Protein AF-A0A0K0X9B5-F1 (afdb_monomer_lite)

Foldseek 3Di:
DDPPDDDDCVVVQADPVRHGDPVSVVVVVVVVVVCVVCVVVVVCPDPVNVVVVVVVVVVVVVVVVVVVVVVVVVVVVVDD

Organism: Mycolicibacterium goodii (NCBI:txid134601)

pLDDT: mean 88.09, std 13.43, range [38.62, 98.31]

Structure (mmCIF, N/CA/C/O backbone):
data_AF-A0A0K0X9B5-F1
#
_entry.id   AF-A0A0K0X9B5-F1
#
loop_
_atom_site.group_PDB
_atom_site.id
_atom_site.type_symbol
_atom_site.label_atom_id
_atom_site.label_alt_id
_atom_site.label_comp_id
_atom_site.label_asym_id
_atom_site.label_entity_id
_atom_site.label_seq_id
_atom_site.pdbx_PDB_ins_code
_atom_site.Cartn_x
_atom_site.Cartn_y
_atom_site.Cartn_z
_atom_site.occupancy
_atom_site.B_iso_or_equiv
_atom_site.auth_seq_id
_atom_site.auth_comp_id
_atom_site.auth_asym_id
_atom_site.auth_atom_id
_atom_site.pdbx_PDB_model_num
ATOM 1 N N . MET A 1 1 ? 29.297 18.248 -42.032 1.00 38.62 1 MET A N 1
ATOM 2 C CA . MET A 1 1 ? 28.427 17.074 -42.232 1.00 38.62 1 MET A CA 1
ATOM 3 C C . MET A 1 1 ? 28.256 16.444 -40.873 1.00 38.62 1 MET A C 1
ATOM 5 O O . MET A 1 1 ? 29.259 16.117 -40.257 1.00 38.62 1 MET A O 1
ATOM 9 N N . SER A 1 2 ? 27.026 16.445 -40.371 1.00 46.19 2 SER A N 1
ATOM 10 C CA . SER A 1 2 ? 26.667 15.885 -39.074 1.00 46.19 2 SER A CA 1
ATOM 11 C C . SER A 1 2 ? 26.880 14.378 -39.111 1.00 4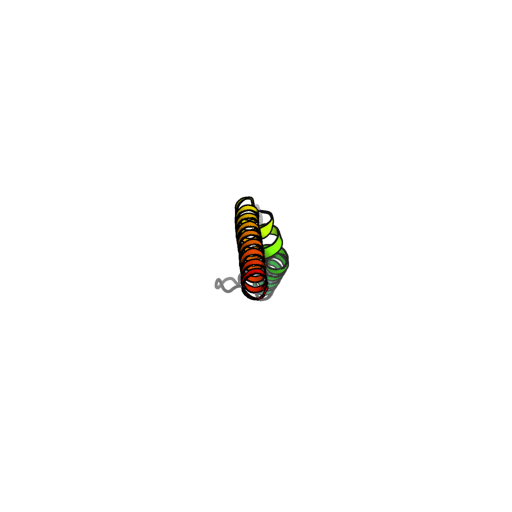6.19 2 SER A C 1
ATOM 13 O O . SER A 1 2 ? 26.269 13.703 -39.937 1.00 46.19 2 SER A O 1
ATOM 15 N N . ASP A 1 3 ? 27.753 13.873 -38.250 1.00 51.03 3 ASP A N 1
ATOM 16 C CA . ASP A 1 3 ? 27.844 12.446 -37.981 1.00 51.03 3 ASP A CA 1
ATOM 17 C C . ASP A 1 3 ? 26.672 12.085 -37.063 1.00 51.03 3 ASP A C 1
ATOM 19 O O . ASP A 1 3 ? 26.709 12.289 -35.852 1.00 51.03 3 ASP A O 1
ATOM 23 N N . GLN A 1 4 ? 25.558 11.680 -37.669 1.00 56.06 4 GLN A N 1
ATOM 24 C CA . GLN A 1 4 ? 24.450 11.062 -36.952 1.00 56.06 4 GLN A CA 1
ATOM 25 C C . GLN A 1 4 ? 24.817 9.585 -36.776 1.00 56.06 4 GLN A C 1
ATOM 27 O O . GLN A 1 4 ? 24.336 8.730 -37.516 1.00 56.06 4 GLN A O 1
ATOM 32 N N . THR A 1 5 ? 25.711 9.297 -35.830 1.00 56.38 5 THR A N 1
ATOM 33 C CA . THR A 1 5 ? 25.896 7.933 -35.328 1.00 56.38 5 THR A CA 1
ATOM 34 C C . THR A 1 5 ? 24.556 7.481 -34.734 1.00 56.38 5 THR A C 1
ATOM 36 O O . THR A 1 5 ? 23.970 8.174 -33.900 1.00 56.38 5 THR A O 1
ATOM 39 N N . ALA A 1 6 ? 24.005 6.381 -35.251 1.00 63.66 6 ALA A N 1
ATOM 40 C CA . ALA A 1 6 ? 22.805 5.760 -34.697 1.00 63.66 6 ALA A CA 1
ATOM 41 C C . ALA A 1 6 ? 23.109 5.260 -33.271 1.00 63.66 6 ALA A C 1
ATOM 43 O O . ALA A 1 6 ? 24.227 4.793 -33.051 1.00 63.66 6 ALA A O 1
ATOM 44 N N . PRO A 1 7 ? 22.167 5.362 -32.313 1.00 63.94 7 PRO A N 1
ATOM 45 C CA . PRO A 1 7 ? 22.408 4.889 -30.954 1.00 63.94 7 PRO A CA 1
ATOM 46 C C . PRO A 1 7 ? 22.718 3.391 -30.979 1.00 63.94 7 PRO A C 1
ATOM 48 O O . PRO A 1 7 ? 21.987 2.611 -31.596 1.00 63.94 7 PRO A O 1
ATOM 51 N N . GLU A 1 8 ? 23.811 3.002 -30.325 1.00 65.75 8 GLU A N 1
ATOM 52 C CA . GLU A 1 8 ? 24.193 1.601 -30.137 1.00 65.75 8 GLU A CA 1
ATOM 53 C C . GLU A 1 8 ? 23.036 0.844 -29.446 1.00 65.75 8 GLU A C 1
ATOM 55 O O . GLU A 1 8 ? 22.302 1.427 -28.640 1.00 65.75 8 GLU A O 1
ATOM 60 N N . PRO A 1 9 ? 22.838 -0.459 -29.717 1.00 64.38 9 PRO A N 1
ATOM 61 C CA . PRO A 1 9 ? 21.721 -1.235 -29.162 1.00 64.38 9 PRO A CA 1
ATOM 62 C C . PRO A 1 9 ? 21.651 -1.192 -27.625 1.00 64.38 9 PRO A C 1
ATOM 64 O O . PRO A 1 9 ? 20.566 -1.277 -27.044 1.00 64.38 9 PRO A O 1
ATOM 67 N N . GLU A 1 10 ? 22.787 -0.991 -26.956 1.00 63.25 10 GLU A N 1
ATOM 68 C CA . GLU A 1 10 ? 22.848 -0.829 -25.502 1.00 63.25 10 GLU A CA 1
ATOM 69 C C . GLU A 1 10 ? 22.196 0.474 -25.002 1.00 63.25 10 GLU A C 1
ATOM 71 O O . GLU A 1 10 ? 21.600 0.466 -23.929 1.00 63.25 10 GLU A O 1
ATOM 76 N N . GLU A 1 11 ? 22.195 1.558 -25.789 1.00 75.38 11 GLU A N 1
ATOM 77 C CA . GLU A 1 11 ? 21.543 2.828 -25.421 1.00 75.38 11 GLU A CA 1
ATOM 78 C C . GLU A 1 11 ? 20.016 2.761 -25.526 1.00 75.38 11 GLU A C 1
ATOM 80 O O . GLU A 1 11 ? 19.300 3.433 -24.783 1.00 75.38 11 GLU A O 1
ATOM 85 N N . THR A 1 12 ? 19.490 1.946 -26.444 1.00 85.62 12 THR A N 1
ATOM 86 C CA . THR A 1 12 ? 18.035 1.790 -26.606 1.00 85.62 12 THR A CA 1
ATOM 87 C C . THR A 1 12 ? 17.441 0.779 -25.624 1.00 85.62 12 THR A C 1
ATOM 89 O O . THR A 1 12 ? 16.229 0.769 -25.405 1.00 85.62 12 THR A O 1
ATOM 92 N N . GLY A 1 13 ? 18.278 -0.093 -25.049 1.00 89.94 13 GLY A N 1
ATOM 93 C CA . GLY A 1 13 ? 17.846 -1.244 -24.257 1.00 89.94 13 GLY A CA 1
ATOM 94 C C . GLY A 1 13 ? 17.275 -2.397 -25.093 1.00 89.94 13 GLY A C 1
ATOM 95 O O . GLY A 1 13 ? 16.758 -3.369 -24.536 1.00 89.94 13 GLY A O 1
ATOM 96 N N . TYR A 1 14 ? 17.368 -2.317 -26.423 1.00 92.50 14 TYR A N 1
ATOM 97 C CA . TYR A 1 14 ? 16.937 -3.350 -27.361 1.00 92.50 14 TYR A CA 1
ATOM 98 C C . TYR A 1 14 ? 18.034 -3.622 -28.395 1.00 92.50 14 TYR A C 1
ATOM 100 O O . TYR A 1 14 ? 18.702 -2.729 -28.902 1.00 92.50 14 TYR A O 1
ATOM 108 N N . THR A 1 15 ? 18.192 -4.892 -28.746 1.00 89.75 15 THR A N 1
ATOM 109 C CA . THR A 1 15 ? 18.979 -5.314 -29.910 1.00 89.75 15 THR A CA 1
ATOM 110 C C . THR A 1 15 ? 18.339 -4.816 -31.209 1.00 89.75 15 THR A C 1
ATOM 112 O O . THR A 1 15 ? 17.140 -4.538 -31.249 1.00 89.75 15 THR A O 1
ATOM 115 N N . GLU A 1 16 ? 19.098 -4.795 -32.307 1.00 87.69 16 GLU A N 1
ATOM 116 C CA . GLU A 1 16 ? 18.580 -4.427 -33.638 1.00 87.69 16 GLU A CA 1
ATOM 117 C C . GLU A 1 16 ? 17.384 -5.290 -34.083 1.00 87.69 16 GLU A C 1
ATOM 119 O O . GLU A 1 16 ? 16.497 -4.822 -34.794 1.00 87.69 16 GLU A O 1
ATOM 124 N N . GLY A 1 17 ? 17.314 -6.543 -33.618 1.00 89.69 17 GLY A N 1
ATOM 125 C CA . GLY A 1 17 ? 16.183 -7.449 -33.843 1.00 89.69 17 GLY A CA 1
ATOM 126 C C . GLY A 1 17 ? 14.954 -7.169 -32.967 1.00 89.69 17 GLY A C 1
ATOM 127 O O . GLY A 1 17 ? 14.007 -7.953 -32.986 1.00 89.69 17 GLY A O 1
ATOM 128 N N . GLY A 1 18 ? 14.968 -6.099 -32.166 1.00 91.44 18 GLY A N 1
ATOM 129 C CA . GLY A 1 18 ? 13.880 -5.714 -31.264 1.00 91.44 18 GLY A CA 1
ATOM 130 C C . GLY A 1 18 ? 13.782 -6.558 -29.989 1.00 91.44 18 GLY A C 1
ATOM 131 O O . GLY A 1 18 ? 12.796 -6.455 -29.260 1.00 91.44 18 GLY A O 1
ATOM 132 N N . VAL A 1 19 ? 14.779 -7.398 -29.695 1.00 94.69 19 VAL A N 1
ATOM 133 C CA . VAL A 1 19 ? 14.826 -8.186 -28.453 1.00 94.69 19 VAL A CA 1
ATOM 134 C C . VAL A 1 19 ? 15.440 -7.328 -27.343 1.00 94.69 19 VAL A C 1
ATOM 136 O O . VAL A 1 19 ? 16.526 -6.795 -27.571 1.00 94.69 19 VAL A O 1
ATOM 139 N N . PRO A 1 20 ? 14.809 -7.194 -26.160 1.00 93.56 20 PRO A N 1
ATOM 140 C CA . PRO A 1 20 ? 15.391 -6.468 -25.031 1.00 93.56 20 PRO A CA 1
ATOM 141 C C . PRO A 1 20 ? 16.772 -7.007 -24.647 1.00 93.56 20 PRO A C 1
ATOM 143 O O . PRO A 1 20 ? 16.978 -8.223 -24.626 1.00 93.56 20 PRO A O 1
ATOM 146 N N . THR A 1 21 ? 17.699 -6.119 -24.296 1.00 93.50 21 THR A N 1
ATOM 147 C CA . THR A 1 21 ? 18.994 -6.523 -23.737 1.00 93.50 21 THR A CA 1
ATOM 148 C C . THR A 1 21 ? 18.825 -7.042 -22.306 1.00 93.50 21 THR A C 1
ATOM 150 O O . THR A 1 21 ? 17.824 -6.777 -21.632 1.00 93.50 21 THR A O 1
ATOM 153 N N . PHE A 1 22 ? 19.811 -7.800 -21.818 1.00 93.88 22 PHE A N 1
ATOM 154 C CA . PHE A 1 22 ? 19.796 -8.289 -20.438 1.00 93.88 22 PHE A CA 1
ATOM 155 C C . PHE A 1 22 ? 19.750 -7.134 -19.429 1.00 93.88 22 PHE A C 1
ATOM 157 O O . PHE A 1 22 ? 18.960 -7.177 -18.485 1.00 93.88 22 PHE A O 1
ATOM 164 N N . ASP A 1 23 ? 20.535 -6.082 -19.663 1.00 93.88 23 ASP A N 1
ATOM 165 C CA . ASP A 1 23 ? 20.577 -4.916 -18.784 1.00 93.88 23 ASP A CA 1
ATOM 166 C C . ASP A 1 23 ? 19.232 -4.185 -18.728 1.00 93.88 23 ASP A C 1
ATOM 168 O O . ASP A 1 23 ? 18.772 -3.869 -17.632 1.00 93.88 23 ASP A O 1
ATOM 172 N N . ALA A 1 24 ? 18.539 -4.029 -19.862 1.00 93.81 24 ALA A N 1
ATOM 173 C CA . ALA A 1 24 ? 17.211 -3.416 -19.901 1.00 93.81 24 ALA A CA 1
ATOM 174 C C . ALA A 1 24 ? 16.161 -4.237 -19.133 1.00 93.81 24 ALA A C 1
ATOM 176 O O . ALA A 1 24 ? 15.289 -3.687 -18.455 1.00 93.81 24 ALA A O 1
ATOM 177 N N . VAL A 1 25 ? 16.230 -5.572 -19.207 1.00 96.06 25 VAL A N 1
ATOM 178 C CA . VAL A 1 25 ? 15.353 -6.444 -18.411 1.00 96.06 25 VAL A CA 1
ATOM 179 C C . VAL A 1 25 ? 15.686 -6.336 -16.925 1.00 96.06 25 VAL A C 1
ATOM 181 O O . VAL A 1 25 ? 14.763 -6.215 -16.117 1.00 96.06 25 VAL A O 1
ATOM 184 N N . ARG A 1 26 ? 16.973 -6.349 -16.559 1.00 95.94 26 ARG A N 1
ATOM 185 C CA . ARG A 1 26 ? 17.424 -6.208 -15.170 1.00 95.94 26 ARG A CA 1
ATOM 186 C C . ARG A 1 26 ? 16.946 -4.888 -14.569 1.00 95.94 26 ARG A C 1
ATOM 188 O O . ARG A 1 26 ? 16.261 -4.914 -13.551 1.00 95.94 26 ARG A O 1
ATOM 195 N N . GLU A 1 27 ? 17.221 -3.766 -15.227 1.00 95.44 27 GLU A N 1
ATOM 196 C CA . GLU A 1 27 ? 16.808 -2.433 -14.772 1.00 95.44 27 GLU A CA 1
ATOM 197 C C . GLU A 1 27 ? 15.285 -2.354 -14.586 1.00 95.44 27 GLU A C 1
ATOM 199 O O . GLU A 1 27 ? 14.779 -1.846 -13.582 1.00 95.44 27 GLU A O 1
ATOM 204 N N . LYS A 1 28 ? 14.522 -2.934 -15.521 1.00 95.31 28 LYS A N 1
ATOM 205 C CA . LYS A 1 28 ? 13.060 -2.998 -15.434 1.00 95.31 28 LYS A CA 1
ATOM 206 C C . LYS A 1 28 ? 12.574 -3.824 -14.244 1.00 95.31 28 LYS A C 1
ATOM 208 O O . LYS A 1 28 ? 11.562 -3.471 -13.634 1.00 95.31 28 LYS A O 1
ATOM 213 N N . VAL A 1 29 ? 13.243 -4.934 -13.931 1.00 96.94 29 VAL A N 1
ATOM 214 C CA . VAL A 1 29 ? 12.927 -5.763 -12.759 1.00 96.94 29 VAL A CA 1
ATOM 215 C C . VAL A 1 29 ? 13.248 -5.007 -11.475 1.00 96.94 29 VAL A C 1
ATOM 217 O O . VAL A 1 29 ? 12.387 -4.938 -10.603 1.00 96.94 29 VAL A O 1
ATOM 220 N N . GLU A 1 30 ? 14.422 -4.388 -11.382 1.00 96.44 30 GLU A N 1
ATOM 221 C CA . GLU A 1 30 ? 14.849 -3.606 -10.216 1.00 96.44 30 GLU A CA 1
ATOM 222 C C . GLU A 1 30 ? 13.916 -2.416 -9.959 1.00 96.44 30 GLU A C 1
ATOM 224 O O . GLU A 1 30 ? 13.440 -2.231 -8.839 1.00 96.44 30 GLU A O 1
ATOM 229 N N . THR A 1 31 ? 13.548 -1.678 -11.009 1.00 94.06 31 THR A N 1
ATOM 230 C CA . THR A 1 31 ? 12.607 -0.549 -10.928 1.00 94.06 31 THR A CA 1
ATOM 231 C C . THR A 1 31 ? 11.231 -0.994 -10.432 1.00 94.06 31 THR A C 1
ATOM 233 O O . THR A 1 31 ? 10.637 -0.372 -9.545 1.00 94.06 31 THR A O 1
ATOM 236 N N . ARG A 1 32 ? 10.706 -2.099 -10.980 1.00 93.94 32 ARG A N 1
ATOM 237 C CA . ARG A 1 32 ? 9.416 -2.661 -10.553 1.00 93.94 32 ARG A CA 1
ATOM 238 C C . ARG A 1 32 ? 9.471 -3.182 -9.130 1.00 93.94 32 ARG A C 1
ATOM 240 O O . ARG A 1 32 ? 8.515 -2.979 -8.393 1.00 93.94 32 ARG A O 1
ATOM 247 N N . TYR A 1 33 ? 10.562 -3.838 -8.754 1.00 93.88 33 TYR A N 1
ATOM 248 C CA . TYR A 1 33 ? 10.760 -4.337 -7.403 1.00 93.88 33 TYR A CA 1
ATOM 249 C C . TYR A 1 33 ? 10.804 -3.182 -6.397 1.00 93.88 33 TYR A C 1
ATOM 251 O O . TYR A 1 33 ? 10.030 -3.185 -5.445 1.00 93.88 33 TYR A O 1
ATOM 259 N N . GLY A 1 34 ? 11.615 -2.151 -6.654 1.00 91.50 34 GLY A N 1
ATOM 260 C CA . GLY A 1 34 ? 11.689 -0.958 -5.807 1.00 91.50 34 GLY A CA 1
ATOM 261 C C . GLY A 1 34 ? 10.337 -0.255 -5.662 1.00 91.50 34 GLY A C 1
ATOM 262 O O . GLY A 1 34 ? 9.944 0.110 -4.558 1.00 91.50 34 GLY A O 1
ATOM 263 N N . THR A 1 35 ? 9.577 -0.151 -6.756 1.00 89.69 35 THR A N 1
ATOM 264 C CA . THR A 1 35 ? 8.216 0.408 -6.729 1.00 89.69 35 THR A CA 1
ATOM 265 C C . THR A 1 35 ? 7.257 -0.473 -5.928 1.00 89.69 35 THR A C 1
ATOM 267 O O . THR A 1 35 ? 6.480 0.034 -5.124 1.00 89.69 35 THR A O 1
ATOM 270 N N . ALA A 1 36 ? 7.299 -1.794 -6.130 1.00 88.50 36 ALA A N 1
ATOM 271 C CA . ALA A 1 36 ? 6.410 -2.736 -5.459 1.00 88.50 36 ALA A CA 1
ATOM 272 C C . ALA A 1 36 ? 6.559 -2.667 -3.936 1.00 88.50 36 ALA A C 1
ATOM 274 O O . ALA A 1 36 ? 5.542 -2.650 -3.245 1.00 88.50 36 ALA A O 1
ATOM 275 N N . VAL A 1 37 ? 7.794 -2.545 -3.436 1.00 91.94 37 VAL A N 1
ATOM 276 C CA . VAL A 1 37 ? 8.093 -2.450 -1.997 1.00 91.94 37 VAL A CA 1
ATOM 277 C C . VAL A 1 37 ? 7.337 -1.298 -1.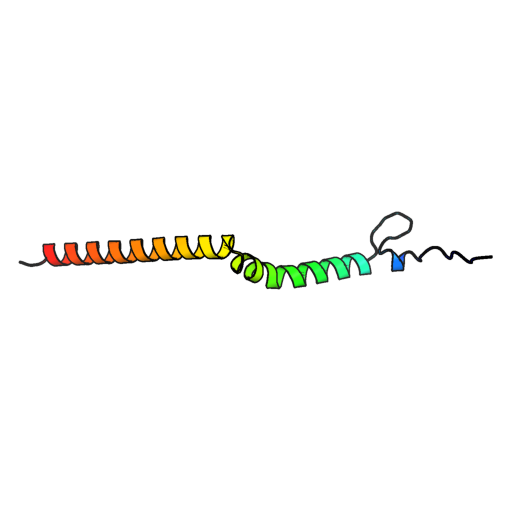316 1.00 91.94 37 VAL A C 1
ATOM 279 O O . VAL A 1 37 ? 6.826 -1.502 -0.223 1.00 91.94 37 VAL A O 1
ATOM 282 N N . GLY A 1 38 ? 7.206 -0.129 -1.956 1.00 87.75 38 GLY A N 1
ATOM 283 C CA . GLY A 1 38 ? 6.511 1.042 -1.382 1.00 87.75 38 GLY A CA 1
ATOM 284 C C . GLY A 1 38 ? 5.085 1.276 -1.894 1.00 87.75 38 GLY A C 1
ATOM 285 O O . GLY A 1 38 ? 4.387 2.175 -1.430 1.00 87.75 38 GLY A O 1
ATOM 286 N N . SER A 1 39 ? 4.630 0.494 -2.875 1.00 88.94 39 SER A N 1
ATOM 287 C CA . SER A 1 39 ? 3.358 0.756 -3.564 1.00 88.94 39 SER A CA 1
ATOM 288 C C . SER A 1 39 ? 2.129 0.663 -2.657 1.00 88.94 39 SER A C 1
ATOM 290 O O . SER A 1 39 ? 1.183 1.429 -2.837 1.00 88.94 39 SER A O 1
ATOM 292 N N . SER A 1 40 ? 2.138 -0.241 -1.674 1.00 84.88 40 SER A N 1
ATOM 293 C CA . SER A 1 40 ? 1.032 -0.404 -0.727 1.00 84.88 40 SER A CA 1
ATOM 294 C C . SER A 1 40 ? 0.902 0.777 0.228 1.00 84.88 40 SER A C 1
ATOM 296 O O . SER A 1 40 ? -0.216 1.176 0.536 1.00 84.88 40 SER A O 1
ATOM 298 N N . GLU A 1 41 ? 2.025 1.351 0.666 1.00 88.00 41 GLU A N 1
ATOM 299 C CA . GLU A 1 41 ? 2.041 2.523 1.550 1.00 88.00 41 GLU A CA 1
ATOM 300 C C . GLU A 1 41 ? 1.470 3.740 0.815 1.00 88.00 41 GLU A C 1
ATOM 302 O O . GLU A 1 41 ? 0.531 4.375 1.288 1.00 88.00 41 GLU A O 1
ATOM 307 N N . LEU A 1 42 ? 1.933 3.979 -0.417 1.00 89.31 42 LEU A N 1
ATOM 308 C CA . LEU A 1 42 ? 1.399 5.045 -1.267 1.00 89.31 42 LEU A CA 1
ATOM 309 C C . LEU A 1 42 ? -0.093 4.858 -1.571 1.00 89.31 42 LEU A C 1
ATOM 311 O O . LEU A 1 42 ? -0.848 5.828 -1.584 1.00 89.31 42 LEU A O 1
ATOM 315 N N . ALA A 1 43 ? -0.531 3.618 -1.813 1.00 87.81 43 ALA A N 1
ATOM 316 C CA . ALA A 1 43 ? -1.940 3.312 -2.041 1.00 87.81 43 ALA A CA 1
ATOM 317 C C . ALA A 1 43 ? -2.796 3.581 -0.791 1.00 87.81 43 ALA A C 1
ATOM 319 O O . ALA A 1 43 ? -3.899 4.117 -0.919 1.00 87.81 43 ALA A O 1
ATOM 320 N N . ALA A 1 44 ? -2.290 3.264 0.403 1.00 88.25 44 ALA A N 1
ATOM 321 C CA . ALA A 1 44 ? -2.967 3.539 1.669 1.00 88.25 44 ALA A CA 1
ATOM 322 C C . ALA A 1 44 ? -3.109 5.049 1.938 1.00 88.25 44 ALA A C 1
ATOM 324 O O . ALA A 1 44 ? -4.154 5.499 2.404 1.00 88.25 44 ALA A O 1
ATOM 325 N N . GLU A 1 45 ? -2.112 5.856 1.565 1.00 89.19 45 GLU A N 1
ATOM 326 C CA . GLU A 1 45 ? -2.130 7.313 1.766 1.00 89.19 45 GLU A CA 1
ATOM 327 C C . GLU A 1 45 ? -3.074 8.082 0.821 1.00 89.19 45 GLU A C 1
ATOM 329 O O . GLU A 1 45 ? -3.323 9.283 1.015 1.00 89.19 45 GLU A O 1
ATOM 334 N N . THR A 1 46 ? -3.641 7.414 -0.187 1.00 94.19 46 THR A N 1
ATOM 335 C CA . THR A 1 46 ? -4.654 8.018 -1.062 1.00 94.19 46 THR A CA 1
ATOM 336 C C . THR A 1 46 ? -5.941 8.356 -0.293 1.00 94.19 46 THR A C 1
ATOM 338 O O . THR A 1 46 ? -6.260 7.721 0.716 1.00 94.19 46 THR A O 1
ATOM 341 N N . PRO A 1 47 ? -6.738 9.344 -0.748 1.00 94.06 47 PRO A N 1
ATOM 342 C CA . PRO A 1 47 ? -8.052 9.613 -0.163 1.00 94.06 47 PRO A CA 1
ATOM 343 C C . PRO A 1 47 ? -8.970 8.383 -0.150 1.00 94.06 47 PRO A C 1
ATOM 345 O O . PRO A 1 47 ? -9.723 8.183 0.798 1.00 94.06 47 PRO A O 1
ATOM 348 N N . GLU A 1 48 ? -8.917 7.559 -1.193 1.00 93.94 48 GLU A N 1
ATOM 349 C CA . GLU A 1 48 ? -9.664 6.309 -1.301 1.00 93.94 48 GLU A CA 1
ATOM 350 C C . GLU A 1 48 ? -9.168 5.268 -0.292 1.00 93.94 48 GLU A C 1
ATOM 352 O O . GLU A 1 48 ? -9.992 4.658 0.387 1.00 93.94 48 GLU A O 1
ATOM 357 N N . GLY A 1 49 ? -7.846 5.111 -0.157 1.00 93.06 49 GLY A N 1
ATOM 358 C CA . GLY A 1 49 ? -7.212 4.224 0.822 1.00 93.06 49 GLY A CA 1
ATOM 359 C C . GLY A 1 49 ? -7.639 4.555 2.250 1.00 93.06 49 GLY A C 1
ATOM 360 O O . GLY A 1 49 ? -8.185 3.694 2.942 1.00 93.06 49 GLY A O 1
ATOM 361 N N . ARG A 1 50 ? -7.533 5.832 2.639 1.00 94.38 50 ARG A N 1
ATOM 362 C CA . ARG A 1 50 ? -7.992 6.310 3.953 1.00 94.38 50 ARG A CA 1
ATOM 363 C C . ARG A 1 50 ? -9.475 6.040 4.203 1.00 94.38 50 ARG A C 1
ATOM 365 O O . ARG A 1 50 ? -9.837 5.571 5.273 1.00 94.38 50 ARG A O 1
ATOM 372 N N . ARG A 1 51 ? -10.347 6.264 3.213 1.00 96.00 51 ARG A N 1
ATOM 373 C CA . ARG A 1 51 ? -11.790 5.981 3.354 1.00 96.00 51 ARG A CA 1
ATOM 374 C C . ARG A 1 51 ? -12.085 4.499 3.580 1.00 96.00 51 ARG A C 1
ATOM 376 O O . ARG A 1 51 ? -13.035 4.173 4.288 1.00 96.00 51 ARG A O 1
ATOM 383 N N . VAL A 1 52 ? -11.340 3.602 2.933 1.00 95.56 52 VAL A N 1
ATOM 384 C CA . VAL A 1 52 ? -11.502 2.153 3.132 1.00 95.56 52 VAL A CA 1
ATOM 385 C C . VAL A 1 52 ? -11.094 1.767 4.551 1.00 95.56 52 VAL A C 1
ATOM 387 O O . VAL A 1 52 ? -11.808 0.999 5.196 1.00 95.56 52 VAL A O 1
ATOM 390 N N . GLU A 1 53 ? -9.989 2.324 5.043 1.00 93.19 53 GLU A N 1
ATOM 391 C CA . GLU A 1 53 ? -9.513 2.108 6.409 1.00 93.19 53 GLU A CA 1
ATOM 392 C C . GLU A 1 53 ? -10.507 2.645 7.449 1.00 93.19 53 GLU A C 1
ATOM 394 O O . GLU A 1 53 ? -10.929 1.895 8.326 1.00 93.19 53 GLU A O 1
ATOM 399 N N . GLU A 1 54 ? -11.002 3.874 7.282 1.00 95.62 54 GLU A N 1
ATOM 400 C CA . GLU A 1 54 ? -12.037 4.467 8.142 1.00 95.62 54 GLU A CA 1
ATOM 401 C C . GLU A 1 54 ? -13.300 3.589 8.219 1.00 95.62 54 GLU A C 1
ATOM 403 O O . GLU A 1 54 ? -13.804 3.298 9.305 1.00 95.62 54 GLU A O 1
ATOM 408 N N . GLN A 1 55 ? -13.797 3.105 7.074 1.00 96.50 55 GLN A N 1
ATOM 409 C CA . GLN A 1 55 ? -14.957 2.205 7.036 1.00 96.50 55 GLN A CA 1
ATOM 410 C C . GLN A 1 55 ? -14.681 0.868 7.728 1.00 96.50 55 GLN A C 1
ATOM 412 O O . GLN A 1 55 ? -15.580 0.279 8.335 1.00 96.50 55 GLN A O 1
ATOM 417 N N . PHE A 1 56 ? -13.460 0.347 7.606 1.00 96.19 56 PHE A N 1
ATOM 418 C CA . PHE A 1 56 ? -13.063 -0.874 8.290 1.00 96.19 56 PHE A CA 1
ATOM 419 C C . PHE A 1 56 ? -13.039 -0.662 9.808 1.00 96.19 56 PHE A C 1
ATOM 421 O O . PHE A 1 56 ? -13.648 -1.447 10.537 1.00 96.19 56 PHE A O 1
ATOM 428 N N . GLU A 1 57 ? -12.423 0.418 10.288 1.00 97.44 57 GLU A N 1
ATOM 429 C CA . GLU A 1 57 ? -12.392 0.767 11.710 1.00 97.44 57 GLU A CA 1
ATOM 430 C C . GLU A 1 57 ? -13.792 0.974 12.297 1.00 97.44 57 GLU A C 1
ATOM 432 O O . GLU A 1 57 ? -14.088 0.481 13.390 1.00 97.44 57 GLU A O 1
ATOM 437 N N . GLU A 1 58 ? -14.679 1.656 11.570 1.00 97.75 58 GLU A N 1
ATOM 438 C CA . GLU A 1 58 ? -16.070 1.858 11.979 1.00 97.75 58 GLU A CA 1
ATOM 439 C C . GLU A 1 58 ? -16.795 0.518 12.158 1.00 97.75 58 GLU A C 1
ATOM 441 O O . GLU A 1 58 ? -17.425 0.278 13.194 1.00 97.75 58 GLU A O 1
ATOM 446 N N . ARG A 1 59 ? -16.647 -0.402 11.194 1.00 98.00 59 ARG A N 1
ATOM 447 C CA . ARG A 1 59 ? -17.224 -1.754 11.279 1.00 98.00 59 ARG A CA 1
ATOM 448 C C . ARG A 1 59 ? -16.673 -2.534 12.466 1.00 98.00 59 ARG A C 1
A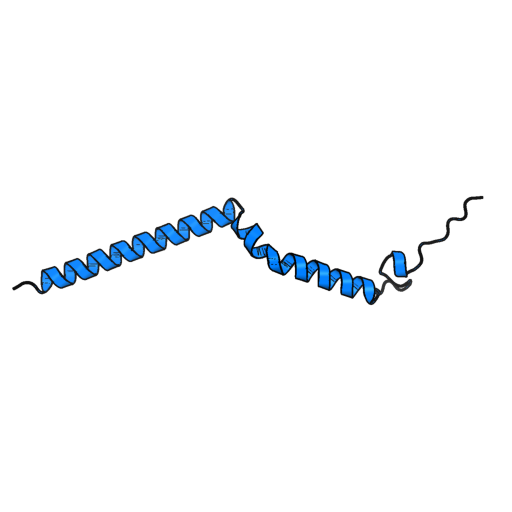TOM 450 O O . ARG A 1 59 ? -17.443 -3.186 13.171 1.00 98.00 59 ARG A O 1
ATOM 457 N N . GLN A 1 60 ? -15.366 -2.459 12.707 1.00 98.25 60 GLN A N 1
ATOM 458 C CA . GLN A 1 60 ? -14.723 -3.131 13.837 1.00 98.25 60 GLN A CA 1
ATOM 459 C C . GLN A 1 60 ? -15.229 -2.582 15.176 1.00 98.25 60 GLN A C 1
ATOM 461 O O . GLN A 1 60 ? -15.528 -3.358 16.085 1.00 98.25 60 GLN A O 1
ATOM 466 N N . ARG A 1 61 ? -15.392 -1.258 15.288 1.00 97.94 61 ARG A N 1
ATOM 467 C CA . ARG A 1 61 ? -15.951 -0.608 16.479 1.00 97.94 61 ARG A CA 1
ATOM 468 C C . ARG A 1 61 ? -17.396 -1.031 16.723 1.00 97.94 61 ARG A C 1
ATOM 470 O O . ARG A 1 61 ? -17.721 -1.444 17.834 1.00 97.94 61 ARG A O 1
ATOM 477 N N . ALA A 1 62 ? -18.235 -0.997 15.689 1.00 98.12 62 ALA A N 1
ATOM 478 C CA .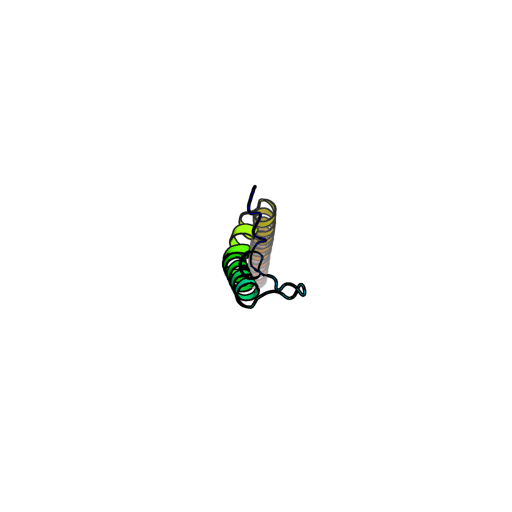 ALA A 1 62 ? -19.629 -1.424 15.781 1.00 98.12 62 ALA A CA 1
ATOM 479 C C . ALA A 1 62 ? -19.748 -2.907 16.177 1.00 98.12 62 ALA A C 1
ATOM 481 O O . ALA A 1 62 ? -20.574 -3.273 17.016 1.00 98.12 62 ALA A O 1
ATOM 482 N N . ALA A 1 63 ? -18.891 -3.770 15.623 1.00 98.06 63 ALA A N 1
ATOM 483 C CA . ALA A 1 63 ? -18.834 -5.178 15.997 1.00 98.06 63 ALA A CA 1
ATOM 484 C C . ALA A 1 63 ? -18.419 -5.365 17.467 1.00 98.06 63 ALA A C 1
ATOM 486 O O . ALA A 1 63 ? -19.035 -6.155 18.183 1.00 98.06 63 ALA A O 1
ATOM 487 N N . ALA A 1 64 ? -17.410 -4.623 17.934 1.00 98.19 64 ALA A N 1
ATOM 488 C CA . ALA A 1 64 ? -16.956 -4.673 19.321 1.00 98.19 64 ALA A CA 1
ATOM 489 C C . ALA A 1 64 ? -18.052 -4.227 20.303 1.00 98.19 64 ALA A C 1
ATOM 491 O O . ALA A 1 64 ? -18.320 -4.939 21.273 1.00 98.19 64 ALA A O 1
ATOM 492 N N . GLU A 1 65 ? -18.733 -3.115 20.017 1.00 98.31 65 GLU A N 1
ATOM 493 C CA . GLU A 1 65 ? -19.857 -2.623 20.821 1.00 98.31 65 GLU A CA 1
ATOM 494 C C . GLU A 1 65 ? -20.988 -3.656 20.873 1.00 98.31 65 GLU A C 1
ATOM 496 O O . GLU A 1 65 ? -21.518 -3.972 21.941 1.00 98.31 65 GLU A O 1
ATOM 501 N N . ARG A 1 66 ? -21.325 -4.263 19.729 1.00 97.94 66 ARG A N 1
ATOM 502 C CA . ARG A 1 66 ? -22.363 -5.293 19.681 1.00 97.94 66 ARG A CA 1
ATOM 503 C C . ARG A 1 66 ? -22.000 -6.516 20.522 1.00 97.94 66 ARG A C 1
ATOM 505 O O . ARG A 1 66 ? -22.862 -7.056 21.216 1.00 97.94 66 ARG A O 1
ATOM 512 N N . LEU A 1 67 ? -20.743 -6.956 20.481 1.00 98.25 67 LEU A N 1
ATOM 513 C CA . LEU A 1 67 ? -20.263 -8.061 21.313 1.00 98.25 67 LEU A CA 1
ATOM 514 C C . LEU A 1 67 ? -20.321 -7.719 22.804 1.00 98.25 67 LEU A C 1
ATOM 516 O O . LEU A 1 67 ? -20.656 -8.583 23.613 1.00 98.25 67 LEU A O 1
ATOM 520 N N . GLU A 1 68 ? -20.019 -6.478 23.181 1.00 98.00 68 GLU A N 1
ATOM 521 C CA . GLU A 1 68 ? -20.155 -6.016 24.563 1.00 98.00 68 GLU A CA 1
ATOM 522 C C . GLU A 1 68 ? -21.613 -6.050 25.032 1.00 98.00 68 GLU A C 1
ATOM 524 O O . GLU A 1 68 ? -21.895 -6.602 26.098 1.00 98.00 68 GLU A O 1
ATOM 529 N N . GLN A 1 69 ? -22.545 -5.554 24.213 1.00 97.06 69 GLN A N 1
ATOM 530 C CA . GLN A 1 69 ? -23.981 -5.617 24.503 1.00 97.06 69 GLN A CA 1
ATOM 531 C C . GLN A 1 69 ? -24.454 -7.058 24.735 1.00 97.06 69 GLN A C 1
ATOM 533 O O . GLN A 1 69 ? -25.150 -7.319 25.712 1.00 97.06 69 GLN A O 1
ATOM 538 N N . ILE A 1 70 ? -24.036 -8.001 23.881 1.00 97.44 70 ILE A N 1
ATOM 539 C CA . ILE A 1 70 ? -24.377 -9.427 24.025 1.00 97.44 70 ILE A CA 1
ATOM 540 C C . ILE A 1 70 ? -23.812 -9.996 25.332 1.00 97.44 70 ILE A C 1
ATOM 542 O O . ILE A 1 70 ? -24.514 -10.673 26.077 1.00 97.44 70 ILE A O 1
ATOM 546 N N . ARG A 1 71 ? -22.544 -9.714 25.655 1.00 96.88 71 ARG A N 1
ATOM 547 C CA . ARG A 1 71 ? -21.945 -10.182 26.917 1.00 96.88 71 ARG A CA 1
ATOM 548 C C . ARG A 1 71 ? -22.675 -9.622 28.132 1.00 96.88 71 ARG A C 1
ATOM 550 O O . ARG A 1 71 ? -22.801 -10.320 29.135 1.00 96.88 71 ARG A O 1
ATOM 557 N N . LYS A 1 72 ? -23.125 -8.369 28.058 1.00 96.75 72 LYS A N 1
ATOM 558 C CA . LYS A 1 72 ? -23.903 -7.741 29.123 1.00 96.75 72 LYS A CA 1
ATOM 559 C C . LYS A 1 72 ? -25.265 -8.415 29.277 1.00 96.75 72 LYS A C 1
ATOM 561 O O . LYS A 1 72 ? -25.585 -8.791 30.398 1.00 96.75 72 LYS A O 1
ATOM 566 N N . SER A 1 73 ? -26.008 -8.630 28.186 1.00 95.06 73 SER A N 1
ATOM 567 C CA . SER A 1 73 ? -27.318 -9.291 28.255 1.00 95.06 73 SER A CA 1
ATOM 568 C C . SER A 1 73 ? -27.204 -10.699 28.842 1.00 95.06 73 SER A C 1
ATOM 570 O O . SER A 1 73 ? -27.937 -11.029 29.762 1.00 95.06 73 SER A O 1
ATOM 572 N N . MET A 1 74 ? -26.198 -11.477 28.424 1.00 95.44 74 MET A N 1
ATOM 573 C CA . MET A 1 74 ? -25.960 -12.817 28.978 1.00 95.44 74 MET A CA 1
ATOM 574 C C . MET A 1 74 ? -25.696 -12.809 30.492 1.00 95.44 74 MET A C 1
ATOM 576 O O . MET A 1 74 ? -26.129 -13.716 31.191 1.00 95.44 74 MET A O 1
ATOM 580 N N . ARG A 1 75 ? -24.991 -11.794 31.012 1.00 94.56 75 ARG A N 1
ATOM 581 C CA . ARG A 1 75 ? -24.748 -11.649 32.459 1.00 94.56 75 ARG A CA 1
ATOM 582 C C . ARG A 1 75 ? -25.981 -11.171 33.225 1.00 94.56 75 ARG A C 1
ATOM 584 O O . ARG A 1 75 ? -26.106 -11.473 34.407 1.00 94.56 75 ARG A O 1
ATOM 591 N N . GLU A 1 76 ? -26.835 -10.368 32.594 1.00 91.88 76 GLU A N 1
ATOM 592 C CA . GLU A 1 76 ? -28.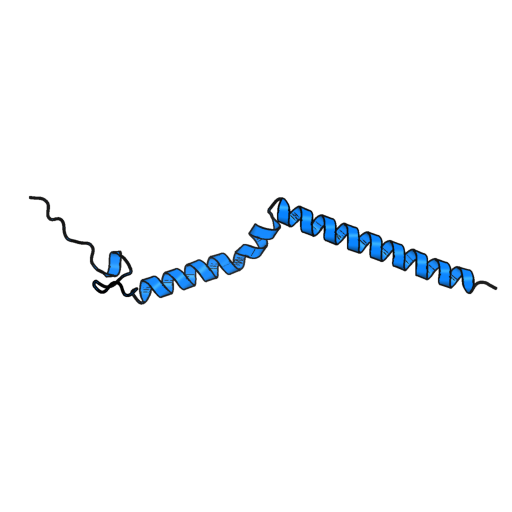098 -9.917 33.186 1.00 91.88 76 GLU A CA 1
ATOM 593 C C . GLU A 1 76 ? -29.099 -11.073 33.287 1.00 91.88 76 GLU A C 1
AT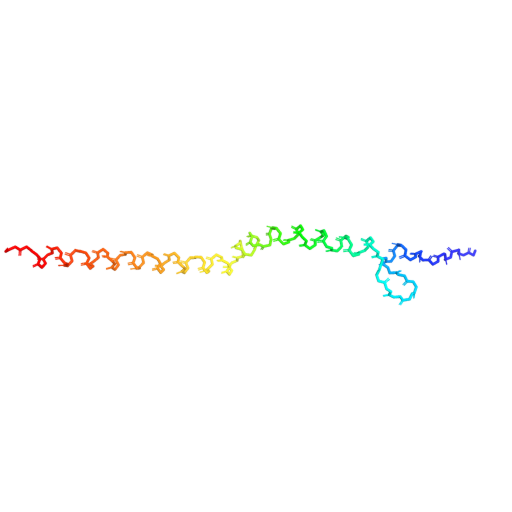OM 595 O O . GLU A 1 76 ? -29.725 -11.213 34.334 1.00 91.88 76 GLU A O 1
ATOM 600 N N . ASP A 1 77 ? -29.165 -11.941 32.272 1.00 85.81 77 ASP A N 1
ATOM 601 C CA . ASP A 1 77 ? -29.993 -13.157 32.273 1.00 85.81 77 ASP A CA 1
ATOM 602 C C . ASP A 1 77 ? -29.556 -14.185 33.341 1.00 85.81 77 ASP A C 1
ATOM 604 O O . ASP A 1 77 ? -30.370 -14.969 33.823 1.00 85.81 77 ASP A O 1
ATOM 608 N N . GLU A 1 78 ? -28.273 -14.196 33.726 1.00 83.00 78 GLU A N 1
ATOM 609 C CA . GLU A 1 78 ? -27.711 -15.100 34.746 1.00 83.00 78 GLU A CA 1
ATOM 610 C C . GLU A 1 78 ? -27.971 -14.624 36.191 1.00 83.00 78 GLU A C 1
ATOM 612 O O . GLU A 1 78 ? -27.775 -15.376 37.149 1.00 83.00 78 GLU A O 1
ATOM 617 N N . LYS A 1 79 ? -28.407 -13.372 36.385 1.00 69.88 79 LYS A N 1
ATOM 618 C CA . LYS A 1 79 ? -28.646 -12.817 37.723 1.00 69.88 79 LYS A CA 1
ATOM 619 C C . LYS A 1 79 ? -29.924 -13.441 38.331 1.00 69.88 79 LYS A C 1
ATOM 621 O O . LYS A 1 79 ? -30.958 -13.397 37.669 1.00 69.88 79 LYS A O 1
ATOM 626 N N . PRO A 1 80 ? -29.865 -14.011 39.553 1.00 65.75 80 PRO A N 1
ATOM 627 C CA . PRO A 1 80 ? -30.977 -14.739 40.176 1.00 65.75 80 PRO A CA 1
ATOM 628 C C . PRO A 1 80 ? -32.167 -13.855 40.564 1.00 65.75 80 PRO A C 1
ATOM 630 O O . PRO A 1 80 ? -31.957 -12.645 40.826 1.00 65.75 80 PRO A O 1
#

Secondary structure (DSSP, 8-state):
----PPPPHHHHTB-TTSPBPHHHHHHHHHHHHHHHHHHHHHHHTSHHHHHHHHHHHHHHHHHHHHHHHHHHHHHHHT--

Sequence (80 aa):
MSDQTAPEPEETGYTEGGVPTFDAVREKVETRYGTAVGSSELAAETPEGRRVEEQFEERQRAAAERLEQIRKSMREDEKP

Radius of gyration: 29.29 Å; chains: 1; bounding box: 59×32×82 Å